Protein AF-A0A239F748-F1 (afdb_monomer_lite)

pLDDT: mean 89.43, std 14.62, range [43.75, 98.31]

Sequence (61 aa):
MDALNNIKLMDKSKLLQIFDYLNERLKENQLQLEITIYDGSIMTMVYDNRPATKDIDCVFS

Secondary structure (DSSP, 8-state):
--SSTT---B-HHHHHHHHHHHHHHHHHTT----EEE-HHHHHHHTS--SS-BS---EEE-

Foldseek 3Di:
DPPPPPLPWDAQVNVVVVVVVVVVVCVVVVHDKDKDWDDPNCCRHPVVNHGTDSDTDIDID

Organism: NCBI:txid312168

Structure (mmCIF, N/CA/C/O backbone):
data_AF-A0A239F748-F1
#
_entry.id   AF-A0A239F748-F1
#
loop_
_atom_site.group_PDB
_atom_site.id
_atom_site.type_symbol
_atom_site.label_atom_id
_atom_site.label_alt_id
_atom_site.label_comp_id
_atom_site.label_asym_id
_atom_site.label_entity_id
_atom_site.label_seq_id
_atom_site.pdbx_PDB_ins_code
_atom_site.Cartn_x
_atom_site.Cartn_y
_atom_site.Cartn_z
_atom_site.occupancy
_atom_site.B_iso_or_equiv
_atom_site.auth_seq_id
_atom_site.auth_comp_id
_atom_site.auth_asym_id
_atom_site.auth_atom_id
_atom_site.pdbx_PDB_model_num
ATOM 1 N N . MET A 1 1 ? 17.506 26.059 -2.784 1.00 49.44 1 MET A N 1
ATOM 2 C CA . MET A 1 1 ? 17.487 24.693 -3.356 1.00 49.44 1 MET A CA 1
ATOM 3 C C . MET A 1 1 ? 17.759 23.745 -2.199 1.00 49.44 1 MET A C 1
ATOM 5 O O . MET A 1 1 ? 18.503 24.177 -1.339 1.00 49.44 1 MET A O 1
ATOM 9 N N . ASP A 1 2 ? 17.100 22.580 -2.141 1.00 48.62 2 ASP A N 1
ATOM 10 C CA . ASP A 1 2 ? 17.252 21.497 -1.125 1.00 48.62 2 ASP A CA 1
ATOM 11 C C . ASP A 1 2 ? 15.997 21.104 -0.317 1.00 48.62 2 ASP A C 1
ATOM 13 O O . ASP A 1 2 ? 16.101 20.462 0.720 1.00 48.62 2 ASP A O 1
ATOM 17 N N . ALA A 1 3 ? 14.785 21.365 -0.824 1.00 43.75 3 ALA A N 1
ATOM 18 C CA . ALA A 1 3 ? 13.588 20.641 -0.356 1.00 43.75 3 ALA A CA 1
ATOM 19 C C . ALA A 1 3 ? 13.358 19.304 -1.103 1.00 43.75 3 ALA A C 1
ATOM 21 O O . ALA A 1 3 ? 12.586 18.466 -0.649 1.00 43.75 3 ALA A O 1
ATOM 22 N N . LEU A 1 4 ? 14.035 19.081 -2.243 1.00 44.59 4 LEU A N 1
ATOM 23 C CA . LEU A 1 4 ? 13.847 17.897 -3.100 1.00 44.59 4 LEU A CA 1
ATOM 24 C C . LEU A 1 4 ? 14.797 16.721 -2.801 1.00 44.59 4 LEU A C 1
ATOM 26 O O . LEU A 1 4 ? 14.540 15.610 -3.260 1.00 44.59 4 LEU A O 1
ATOM 30 N N . ASN A 1 5 ? 15.876 16.938 -2.043 1.00 47.72 5 ASN A N 1
ATOM 31 C CA . ASN A 1 5 ? 16.974 15.966 -1.913 1.00 47.72 5 ASN A CA 1
ATOM 32 C C . ASN A 1 5 ? 16.741 14.854 -0.872 1.00 47.72 5 ASN A C 1
ATOM 34 O O . ASN A 1 5 ? 17.611 14.012 -0.685 1.00 47.72 5 ASN A O 1
ATOM 38 N N . ASN A 1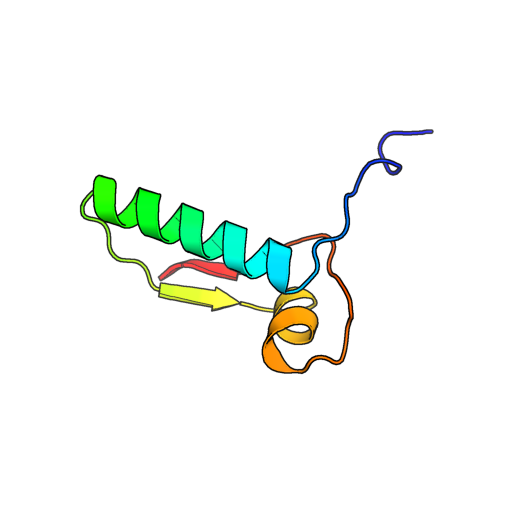 6 ? 15.563 14.801 -0.240 1.00 55.16 6 ASN A N 1
ATOM 39 C CA . ASN A 1 6 ? 15.206 13.763 0.738 1.00 55.16 6 ASN A CA 1
ATOM 40 C C . ASN A 1 6 ? 13.939 12.972 0.375 1.00 55.16 6 ASN A C 1
ATOM 42 O O . ASN A 1 6 ? 13.342 12.335 1.244 1.00 55.16 6 ASN A O 1
ATOM 46 N N . ILE A 1 7 ? 13.516 12.965 -0.896 1.00 60.84 7 ILE A N 1
ATOM 47 C CA . ILE A 1 7 ? 12.452 12.048 -1.327 1.00 60.84 7 ILE A CA 1
ATOM 48 C C . ILE A 1 7 ? 13.044 10.636 -1.372 1.00 60.84 7 ILE A C 1
ATOM 50 O O . ILE A 1 7 ? 13.605 10.205 -2.382 1.00 60.84 7 ILE A O 1
ATOM 54 N N . LYS A 1 8 ? 12.969 9.933 -0.240 1.00 80.56 8 LYS A N 1
ATOM 55 C CA . LYS A 1 8 ? 13.423 8.551 -0.112 1.00 80.56 8 LYS A CA 1
ATOM 56 C C . LYS A 1 8 ? 12.514 7.672 -0.965 1.00 80.56 8 LYS A C 1
ATOM 58 O O . LYS A 1 8 ? 11.355 7.461 -0.625 1.00 80.56 8 LYS A O 1
ATOM 63 N N . LEU A 1 9 ? 13.052 7.198 -2.086 1.00 91.56 9 LEU A N 1
ATOM 64 C CA . LEU A 1 9 ? 12.383 6.235 -2.952 1.00 91.56 9 LEU A CA 1
ATOM 65 C C . LEU A 1 9 ? 11.988 4.988 -2.147 1.00 91.56 9 LEU A C 1
ATOM 67 O O . LEU A 1 9 ? 12.746 4.521 -1.294 1.00 91.56 9 LEU A O 1
ATOM 71 N N . MET A 1 10 ? 10.802 4.465 -2.430 1.00 94.94 10 MET A N 1
ATOM 72 C CA . MET A 1 10 ? 10.228 3.285 -1.797 1.00 94.94 10 MET A CA 1
ATOM 73 C C . MET A 1 10 ? 10.219 2.137 -2.799 1.00 94.94 10 MET A C 1
ATOM 75 O O . MET A 1 10 ? 9.560 2.220 -3.836 1.00 94.94 10 MET A O 1
ATOM 79 N N . ASP A 1 11 ? 10.963 1.081 -2.489 1.00 94.75 11 ASP A N 1
ATOM 80 C CA . ASP A 1 11 ? 10.893 -0.188 -3.208 1.00 94.75 11 ASP A CA 1
ATOM 81 C C . ASP A 1 11 ? 9.699 -1.034 -2.729 1.00 94.75 11 ASP A C 1
ATOM 83 O O . ASP A 1 11 ? 8.983 -0.681 -1.785 1.00 94.75 11 ASP A O 1
ATOM 87 N N . LYS A 1 12 ? 9.487 -2.184 -3.374 1.00 95.12 12 LYS A N 1
ATOM 88 C CA . LYS A 1 12 ? 8.413 -3.128 -3.036 1.00 95.12 12 LYS A CA 1
ATOM 89 C C . LYS A 1 12 ? 8.431 -3.564 -1.568 1.00 95.12 12 LYS A C 1
ATOM 91 O O . LYS A 1 12 ? 7.373 -3.647 -0.952 1.00 95.12 12 LYS A O 1
ATOM 96 N N . SER A 1 13 ? 9.612 -3.802 -0.994 1.00 95.50 13 SER A N 1
ATOM 97 C CA . SER A 1 13 ? 9.750 -4.199 0.413 1.00 95.50 13 SER A CA 1
ATOM 98 C C . SER A 1 13 ? 9.262 -3.090 1.342 1.00 95.50 13 SER A C 1
ATOM 100 O O . SER A 1 13 ? 8.474 -3.333 2.259 1.00 95.50 13 SER A O 1
ATOM 102 N N . LYS A 1 14 ? 9.656 -1.843 1.066 1.00 95.75 14 LYS A N 1
ATOM 103 C CA . LYS A 1 14 ? 9.224 -0.697 1.859 1.00 95.75 14 LYS A CA 1
ATOM 104 C C . LYS A 1 14 ? 7.723 -0.437 1.738 1.00 95.75 14 LYS A C 1
ATOM 106 O O . LYS A 1 14 ? 7.102 -0.106 2.745 1.00 95.75 14 LYS A O 1
ATOM 111 N N . LEU A 1 15 ? 7.147 -0.602 0.546 1.00 95.38 15 LEU A N 1
ATOM 112 C CA . LEU A 1 15 ? 5.703 -0.472 0.323 1.00 95.38 15 LEU A CA 1
ATOM 113 C C . LEU A 1 15 ? 4.912 -1.521 1.118 1.00 95.38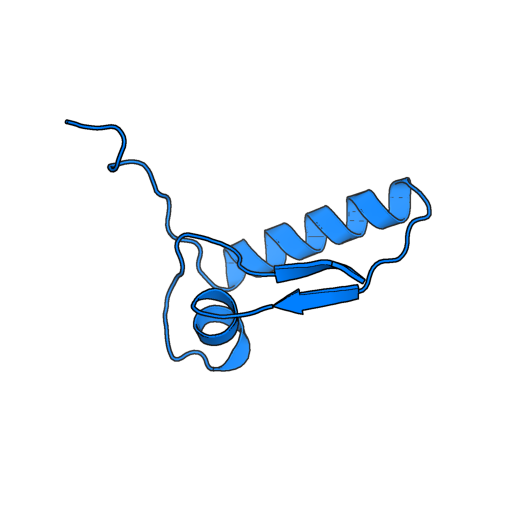 15 LEU A C 1
ATOM 115 O O . LEU A 1 15 ? 3.957 -1.163 1.800 1.00 95.38 15 LEU A O 1
ATOM 119 N N . LEU A 1 16 ? 5.341 -2.788 1.112 1.00 95.94 16 LEU A N 1
ATOM 120 C CA . LEU A 1 16 ? 4.693 -3.845 1.901 1.00 95.94 16 LEU A CA 1
ATOM 121 C C . LEU A 1 16 ? 4.727 -3.544 3.404 1.00 95.94 16 LEU A C 1
ATOM 123 O O . LEU A 1 16 ? 3.692 -3.622 4.053 1.00 95.94 16 LEU A O 1
ATOM 127 N N . GLN A 1 17 ? 5.862 -3.074 3.934 1.00 97.25 17 GLN A N 1
ATOM 128 C CA . GLN A 1 17 ? 5.957 -2.655 5.340 1.00 97.25 17 GLN A CA 1
ATOM 129 C C . GLN A 1 17 ? 4.974 -1.530 5.701 1.00 97.25 17 GLN A C 1
ATOM 131 O O . GLN A 1 17 ? 4.485 -1.474 6.827 1.00 97.25 17 GLN A O 1
ATOM 136 N N . ILE A 1 18 ? 4.704 -0.608 4.771 1.00 95.81 18 ILE A N 1
ATOM 137 C CA . ILE A 1 18 ? 3.732 0.472 4.984 1.00 95.81 18 ILE A CA 1
ATOM 138 C C . ILE A 1 18 ? 2.313 -0.100 5.066 1.00 95.81 18 ILE A C 1
ATOM 140 O O . ILE A 1 18 ? 1.563 0.280 5.966 1.00 95.81 18 ILE A O 1
ATOM 144 N N . PHE A 1 19 ? 1.948 -1.021 4.171 1.00 95.50 19 PHE A N 1
ATOM 145 C CA . PHE A 1 19 ? 0.625 -1.648 4.193 1.00 95.50 19 PHE A CA 1
ATOM 146 C C . PHE A 1 19 ? 0.429 -2.582 5.388 1.00 95.50 19 PHE A C 1
ATOM 148 O O . PHE A 1 19 ? -0.657 -2.588 5.963 1.00 95.50 19 PHE A O 1
ATOM 155 N N . ASP A 1 20 ? 1.469 -3.298 5.815 1.00 97.25 20 ASP A N 1
ATOM 156 C CA . ASP A 1 20 ? 1.435 -4.110 7.034 1.00 97.25 20 ASP A CA 1
ATOM 157 C C . ASP A 1 20 ? 1.162 -3.237 8.261 1.00 97.25 20 ASP A C 1
ATOM 159 O O . ASP A 1 20 ? 0.232 -3.512 9.020 1.00 97.25 20 ASP A O 1
ATOM 163 N N . TYR A 1 21 ? 1.894 -2.126 8.401 1.00 97.56 21 TYR A N 1
ATOM 164 C CA . TYR A 1 21 ? 1.664 -1.170 9.482 1.00 97.56 21 TYR A CA 1
ATOM 165 C C . TYR A 1 21 ? 0.247 -0.585 9.437 1.00 97.56 21 TYR A C 1
ATOM 167 O O . TYR A 1 21 ? -0.440 -0.537 10.456 1.00 97.56 21 TYR A O 1
ATOM 175 N N . LEU A 1 22 ? -0.229 -0.165 8.260 1.00 96.38 22 LEU A N 1
ATOM 176 C CA . LEU A 1 22 ? -1.591 0.349 8.106 1.00 96.38 22 LEU A CA 1
ATOM 177 C C . LEU A 1 22 ? -2.634 -0.695 8.532 1.00 96.38 22 LEU A C 1
ATOM 179 O O . LEU A 1 22 ? -3.573 -0.364 9.254 1.00 96.38 22 LEU A O 1
ATOM 183 N N . ASN A 1 23 ? -2.445 -1.955 8.146 1.00 96.81 23 ASN A N 1
ATOM 184 C CA . ASN A 1 23 ? -3.329 -3.056 8.513 1.00 96.81 23 ASN A CA 1
ATOM 185 C C . ASN A 1 23 ? -3.334 -3.324 10.028 1.00 96.81 23 ASN A C 1
ATOM 187 O O . ASN A 1 23 ? -4.393 -3.560 10.607 1.00 96.81 23 ASN A O 1
ATOM 191 N N . GLU A 1 24 ? -2.182 -3.253 10.700 1.00 98.25 24 GLU A N 1
ATOM 192 C CA . GLU A 1 24 ? -2.106 -3.336 12.166 1.00 98.25 24 GLU A CA 1
ATOM 193 C C . GLU A 1 24 ? -2.906 -2.211 12.830 1.00 98.25 24 GLU A C 1
ATOM 195 O O . GLU A 1 24 ? -3.744 -2.475 13.696 1.00 98.25 24 GLU A O 1
ATOM 200 N N . ARG A 1 25 ? -2.733 -0.966 12.366 1.00 97.94 25 ARG A N 1
ATOM 201 C CA . ARG A 1 25 ? -3.492 0.185 12.876 1.00 97.94 25 ARG A CA 1
ATOM 202 C C . ARG A 1 25 ? -4.995 0.020 12.655 1.00 97.94 25 ARG A C 1
ATOM 204 O O . ARG A 1 25 ? -5.766 0.340 13.555 1.00 97.94 25 ARG A O 1
ATOM 211 N N . LEU A 1 26 ? -5.430 -0.492 11.505 1.00 97.31 26 LEU A N 1
ATOM 212 C CA . LEU A 1 26 ? -6.849 -0.751 11.239 1.00 97.31 26 LEU A CA 1
ATOM 213 C C . LEU A 1 26 ? -7.419 -1.806 12.200 1.00 97.31 26 LEU A C 1
ATOM 215 O O . LEU A 1 26 ? -8.465 -1.570 12.805 1.00 97.31 26 LEU A O 1
ATOM 219 N N . LYS A 1 27 ? -6.693 -2.908 12.434 1.00 97.50 27 LYS A N 1
ATOM 220 C CA . LYS A 1 27 ? -7.090 -3.961 13.387 1.00 97.50 27 LYS A CA 1
ATOM 221 C C . LYS A 1 27 ? -7.229 -3.441 14.815 1.00 97.50 27 LYS A C 1
ATOM 223 O O . LYS A 1 27 ? -8.233 -3.727 15.462 1.00 97.50 27 LYS A O 1
ATOM 228 N N . GLU A 1 28 ? -6.264 -2.659 15.297 1.00 98.31 28 GLU A N 1
ATOM 229 C CA . GLU A 1 28 ? -6.315 -2.050 16.637 1.00 98.31 28 GLU A CA 1
ATOM 230 C C . GLU A 1 28 ? -7.547 -1.157 16.832 1.00 98.31 28 GLU A C 1
ATOM 232 O O . GLU A 1 28 ? -8.078 -1.062 17.936 1.00 98.31 28 GLU A O 1
ATOM 237 N N . ASN A 1 29 ? -8.018 -0.525 15.754 1.00 97.75 29 ASN A N 1
ATOM 238 C CA . ASN A 1 29 ? -9.175 0.368 15.768 1.00 97.75 29 ASN A CA 1
ATOM 239 C C . ASN A 1 29 ? -10.483 -0.327 15.356 1.00 97.75 29 ASN A C 1
ATOM 241 O O . ASN A 1 29 ? -11.503 0.345 15.237 1.00 97.75 29 ASN A O 1
ATOM 245 N N . GLN A 1 30 ? -10.474 -1.653 15.160 1.00 97.75 30 GLN A N 1
ATOM 246 C CA . GLN A 1 30 ? -11.633 -2.435 14.704 1.00 97.75 30 GLN A CA 1
ATOM 247 C C . GLN A 1 30 ? -12.227 -1.904 13.386 1.00 97.75 30 GLN A C 1
ATOM 249 O O . GLN A 1 30 ? -13.437 -1.939 13.170 1.00 97.75 30 GLN A O 1
ATOM 254 N N . LEU A 1 31 ? -11.362 -1.399 12.506 1.00 96.62 31 LEU A N 1
ATOM 255 C CA . LEU A 1 31 ? -11.723 -0.905 11.184 1.00 96.62 31 LEU A CA 1
ATOM 256 C C . LEU A 1 31 ? -11.337 -1.928 10.115 1.00 96.62 31 LEU A C 1
ATOM 258 O O . LEU A 1 31 ? -10.317 -2.609 10.216 1.0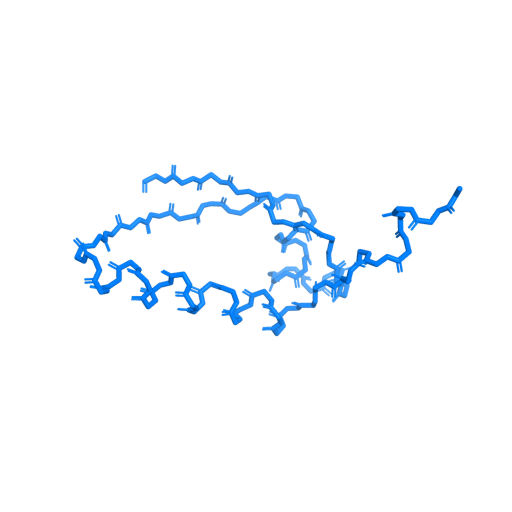0 96.62 31 LEU A O 1
ATOM 262 N N . GLN A 1 32 ? -12.145 -1.985 9.062 1.00 94.81 32 GLN A N 1
ATOM 263 C CA . GLN A 1 32 ? -11.841 -2.687 7.822 1.00 94.81 32 GLN A CA 1
ATOM 264 C C . GLN A 1 32 ? -11.899 -1.677 6.683 1.00 94.81 32 GLN A C 1
ATOM 266 O O . GLN A 1 32 ? -12.762 -0.802 6.681 1.00 94.81 32 GLN A O 1
ATOM 271 N N . LEU A 1 33 ? -10.964 -1.791 5.745 1.00 93.06 33 LEU A N 1
ATOM 272 C CA . LEU A 1 33 ? -10.844 -0.873 4.626 1.00 93.06 33 LEU A CA 1
ATOM 273 C C . LEU A 1 33 ? -10.279 -1.611 3.413 1.00 93.06 33 LEU A C 1
ATOM 275 O O . LEU A 1 33 ? -9.420 -2.483 3.567 1.00 93.06 33 LEU A O 1
ATOM 279 N N . GLU A 1 34 ? -10.752 -1.259 2.224 1.00 95.19 34 GLU A N 1
ATOM 280 C CA . GLU A 1 34 ? -10.203 -1.722 0.952 1.00 95.19 34 GLU A CA 1
ATOM 281 C C . GLU A 1 34 ? -9.341 -0.618 0.325 1.00 95.19 34 GLU A C 1
ATOM 283 O O . GLU A 1 34 ? -9.698 0.559 0.343 1.00 95.19 34 GLU A O 1
ATOM 288 N N . ILE A 1 35 ? -8.174 -0.987 -0.211 1.00 94.06 35 ILE A N 1
ATOM 289 C CA . ILE A 1 35 ? -7.239 -0.046 -0.837 1.00 94.06 35 ILE A CA 1
ATOM 290 C C . ILE A 1 35 ? -7.075 -0.428 -2.301 1.00 94.06 35 ILE A C 1
ATOM 292 O O . ILE A 1 35 ? -6.596 -1.519 -2.609 1.00 94.06 35 ILE A O 1
ATOM 296 N N . THR A 1 36 ? -7.391 0.500 -3.199 1.00 95.81 36 THR A N 1
ATOM 297 C CA . THR A 1 36 ? -7.044 0.385 -4.621 1.00 95.81 36 THR A CA 1
ATOM 298 C C . THR A 1 36 ? -5.828 1.255 -4.918 1.00 95.81 36 THR A C 1
ATOM 300 O O . THR A 1 36 ? -5.842 2.447 -4.620 1.00 95.81 36 THR A O 1
ATOM 303 N N . ILE A 1 37 ? -4.771 0.665 -5.485 1.00 95.25 37 ILE A N 1
ATOM 304 C CA . ILE A 1 3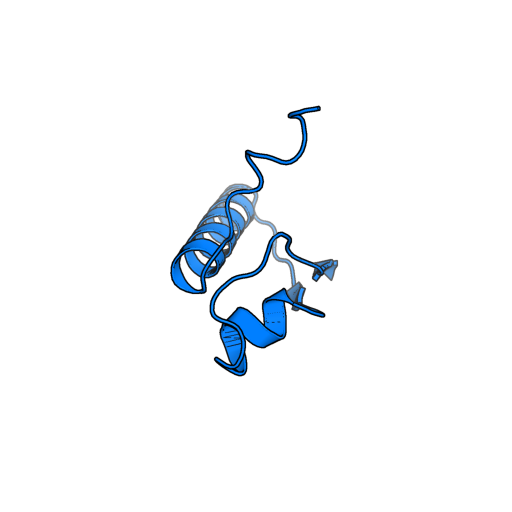7 ? -3.479 1.320 -5.757 1.00 95.25 37 ILE A CA 1
ATOM 305 C C . ILE A 1 37 ? -3.356 1.657 -7.250 1.00 95.25 37 ILE A C 1
ATOM 307 O O . ILE A 1 37 ? -3.685 0.827 -8.099 1.00 95.25 37 ILE A O 1
ATOM 311 N N . TYR A 1 38 ? -2.819 2.837 -7.564 1.00 95.38 38 TYR A N 1
ATOM 312 C CA . TYR A 1 38 ? -2.669 3.376 -8.916 1.00 95.38 38 TYR A CA 1
ATOM 313 C C . TYR A 1 38 ? -1.204 3.728 -9.259 1.00 95.38 38 TYR A C 1
ATOM 315 O O . TYR A 1 38 ? -0.284 3.565 -8.453 1.00 95.38 38 TYR A O 1
ATOM 323 N N . ASP A 1 39 ? -0.995 4.155 -10.507 1.00 94.69 39 ASP A N 1
ATOM 324 C C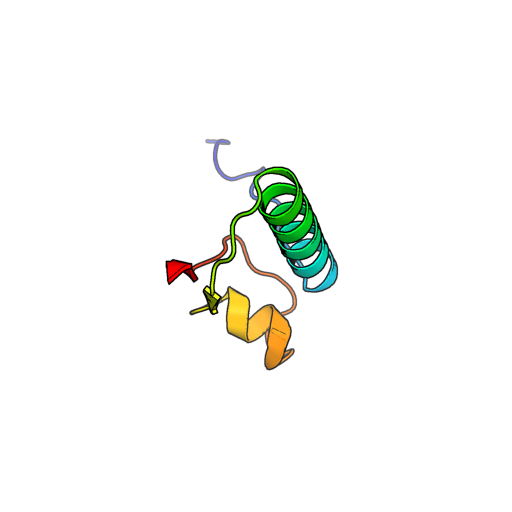A . ASP A 1 39 ? 0.219 4.789 -11.039 1.00 94.69 39 ASP A CA 1
ATOM 325 C C . ASP A 1 39 ? 1.560 4.110 -10.689 1.00 94.69 39 ASP A C 1
ATOM 327 O O . ASP A 1 39 ? 1.775 2.917 -10.926 1.00 94.69 39 ASP A O 1
ATOM 331 N N . GLY A 1 40 ? 2.543 4.875 -10.205 1.00 92.44 40 GLY A N 1
ATOM 332 C CA . GLY A 1 40 ? 3.909 4.391 -10.001 1.00 92.44 40 GLY A CA 1
ATOM 333 C C . GLY A 1 40 ? 4.001 3.254 -8.984 1.00 92.44 40 GLY A C 1
ATOM 334 O O . GLY A 1 40 ? 4.909 2.418 -9.062 1.00 92.44 40 GLY A O 1
ATOM 335 N N . SER A 1 41 ? 3.052 3.200 -8.056 1.00 93.19 41 SER A N 1
ATOM 336 C CA . SER A 1 41 ? 3.010 2.251 -6.951 1.00 93.19 41 SER A CA 1
ATOM 337 C C . SER A 1 41 ? 2.590 0.859 -7.431 1.00 93.19 41 SER A C 1
ATOM 339 O O . SER A 1 41 ? 3.263 -0.116 -7.090 1.00 93.19 41 SER A O 1
ATOM 341 N N . ILE A 1 42 ? 1.586 0.747 -8.317 1.00 94.81 42 ILE A N 1
ATOM 342 C CA . ILE A 1 42 ? 1.200 -0.554 -8.899 1.00 94.81 42 ILE A CA 1
ATOM 343 C C . ILE A 1 42 ? 2.304 -1.116 -9.807 1.00 94.81 42 ILE A C 1
ATOM 345 O O . ILE A 1 42 ? 2.604 -2.313 -9.765 1.00 94.81 42 ILE A O 1
ATOM 349 N N . MET A 1 43 ? 2.991 -0.242 -10.552 1.00 95.56 43 MET A N 1
ATOM 350 C CA . MET A 1 43 ? 4.124 -0.626 -11.404 1.00 95.56 43 MET A CA 1
ATOM 351 C C . MET A 1 43 ? 5.320 -1.152 -10.602 1.00 95.56 43 MET A C 1
ATOM 353 O O . MET A 1 43 ? 6.070 -1.989 -11.106 1.00 95.56 43 MET A O 1
ATOM 357 N N . THR A 1 44 ? 5.483 -0.675 -9.365 1.00 94.44 44 THR A N 1
ATOM 358 C CA . THR A 1 44 ? 6.549 -1.107 -8.447 1.00 94.44 44 THR A CA 1
ATOM 359 C C . THR A 1 44 ? 6.194 -2.407 -7.721 1.00 94.44 44 THR A C 1
ATOM 361 O O . THR A 1 44 ? 7.068 -3.230 -7.472 1.00 94.44 44 THR A O 1
ATOM 364 N N . MET A 1 45 ? 4.923 -2.614 -7.365 1.00 92.88 45 MET A N 1
ATOM 365 C CA . MET A 1 45 ? 4.518 -3.756 -6.536 1.00 92.88 45 MET A CA 1
ATOM 366 C C . MET A 1 45 ? 4.140 -5.012 -7.317 1.00 92.88 45 MET A C 1
ATOM 368 O O . MET A 1 45 ? 4.451 -6.116 -6.868 1.00 92.88 45 MET A O 1
ATOM 372 N N . VAL A 1 46 ? 3.421 -4.858 -8.429 1.00 92.94 46 VAL A N 1
ATOM 373 C CA . VAL A 1 46 ? 2.769 -5.984 -9.120 1.00 92.94 46 VAL A CA 1
ATOM 374 C C . VAL A 1 46 ? 3.464 -6.310 -10.429 1.00 92.94 46 VAL A C 1
ATOM 376 O O . VAL A 1 46 ? 3.727 -7.475 -10.704 1.00 92.94 46 VAL A O 1
ATOM 379 N N . TYR A 1 47 ? 3.786 -5.291 -11.223 1.00 92.00 47 TYR A N 1
ATOM 380 C CA . TYR A 1 47 ? 4.392 -5.502 -12.537 1.00 92.00 47 TYR A CA 1
ATOM 381 C C . TYR A 1 47 ? 5.914 -5.674 -12.497 1.00 92.00 47 TYR A C 1
ATOM 383 O O . TYR A 1 47 ? 6.493 -5.982 -13.535 1.00 92.00 47 TYR A O 1
ATOM 391 N N . ASP A 1 48 ? 6.557 -5.433 -11.343 1.00 84.00 48 ASP A N 1
ATOM 392 C CA . ASP A 1 48 ? 8.018 -5.469 -11.141 1.00 84.00 48 ASP A CA 1
ATOM 393 C C . ASP A 1 48 ? 8.809 -4.729 -12.255 1.00 84.00 48 ASP A C 1
ATOM 395 O O . ASP A 1 48 ? 9.965 -5.028 -12.546 1.00 84.00 48 ASP A O 1
ATOM 399 N N . ASN A 1 49 ? 8.176 -3.732 -12.888 1.00 89.00 49 ASN A N 1
ATOM 400 C CA . ASN A 1 49 ? 8.699 -3.001 -14.050 1.00 89.00 49 ASN A CA 1
ATOM 401 C C . ASN A 1 49 ? 9.352 -1.669 -13.637 1.00 89.00 49 ASN A C 1
ATOM 403 O O . ASN A 1 49 ? 10.015 -1.000 -14.429 1.00 89.00 49 ASN A O 1
ATOM 407 N N . ARG A 1 50 ? 9.159 -1.265 -12.376 1.00 90.50 50 ARG A N 1
ATOM 408 C CA . ARG A 1 50 ? 9.789 -0.093 -11.768 1.00 90.50 50 ARG A CA 1
ATOM 409 C C . ARG A 1 50 ? 10.404 -0.493 -10.422 1.00 90.50 50 ARG A C 1
ATOM 411 O O . ARG A 1 50 ? 9.699 -1.063 -9.601 1.00 90.50 50 ARG A O 1
ATOM 418 N N . PRO A 1 51 ? 11.684 -0.181 -10.150 1.00 92.62 51 PRO A N 1
ATOM 419 C CA . PRO A 1 51 ? 12.344 -0.637 -8.924 1.00 92.62 51 PRO A CA 1
ATOM 420 C C . PRO A 1 51 ? 11.873 0.104 -7.664 1.00 92.62 51 PRO A C 1
ATOM 422 O O . PRO A 1 51 ? 11.933 -0.453 -6.572 1.00 92.62 51 PRO A O 1
ATOM 425 N N . ALA A 1 52 ? 11.433 1.361 -7.801 1.00 95.44 52 ALA A N 1
ATOM 426 C CA . ALA A 1 52 ? 10.948 2.166 -6.686 1.00 95.44 52 ALA A CA 1
ATOM 427 C C . ALA A 1 52 ? 10.059 3.340 -7.135 1.00 95.44 52 ALA A C 1
ATOM 429 O O . ALA A 1 52 ? 10.223 3.881 -8.238 1.00 95.44 52 ALA A O 1
ATOM 430 N N . THR A 1 53 ? 9.181 3.790 -6.239 1.00 94.81 53 THR A N 1
ATOM 431 C CA . THR A 1 53 ? 8.295 4.953 -6.408 1.00 94.81 53 THR A CA 1
ATOM 432 C C . THR A 1 53 ? 8.540 6.017 -5.331 1.00 94.81 53 THR A C 1
ATOM 434 O O . THR A 1 53 ? 9.192 5.752 -4.323 1.00 94.81 53 THR A O 1
ATOM 437 N N . LYS A 1 54 ? 8.073 7.247 -5.555 1.00 94.56 54 LYS A N 1
ATOM 438 C CA . LYS A 1 54 ? 8.223 8.367 -4.605 1.00 94.56 54 LYS A CA 1
ATOM 439 C C . LYS A 1 54 ? 7.034 8.491 -3.650 1.00 94.56 54 LYS A C 1
ATOM 441 O O . LYS A 1 54 ? 7.193 9.009 -2.551 1.00 94.56 54 LYS A O 1
ATOM 446 N N . ASP A 1 55 ? 5.885 8.004 -4.084 1.00 94.44 55 ASP A N 1
ATOM 447 C CA . ASP A 1 55 ? 4.555 8.218 -3.531 1.00 94.44 55 ASP A CA 1
ATOM 448 C C . ASP A 1 55 ? 3.688 6.954 -3.669 1.00 94.44 55 ASP A C 1
ATOM 450 O O . ASP A 1 55 ? 4.036 5.990 -4.367 1.00 94.44 55 ASP A O 1
ATOM 454 N N . ILE A 1 56 ? 2.576 6.950 -2.929 1.00 95.00 56 ILE A N 1
ATOM 455 C CA . ILE A 1 56 ? 1.536 5.920 -2.979 1.00 95.00 56 ILE A CA 1
ATOM 456 C C . ILE A 1 56 ? 0.235 6.582 -3.421 1.00 95.00 56 ILE A C 1
ATOM 458 O O . ILE A 1 56 ? -0.442 7.210 -2.608 1.00 95.00 56 ILE A O 1
ATOM 462 N N . ASP A 1 57 ? -0.114 6.414 -4.691 1.00 95.12 57 ASP A N 1
ATOM 463 C CA . ASP A 1 57 ? -1.393 6.872 -5.228 1.00 95.12 57 ASP A CA 1
ATOM 464 C C . ASP A 1 57 ? -2.447 5.793 -4.972 1.00 95.12 57 ASP A C 1
ATOM 466 O O . ASP A 1 57 ? -2.348 4.674 -5.483 1.00 95.12 57 ASP A O 1
ATOM 470 N N . CYS A 1 58 ? -3.437 6.085 -4.127 1.00 95.56 58 CYS A N 1
ATOM 471 C CA . CYS A 1 58 ? -4.463 5.111 -3.766 1.00 95.56 58 CYS A CA 1
ATOM 472 C C . CYS A 1 58 ? -5.812 5.743 -3.410 1.00 95.56 58 CYS A C 1
ATOM 474 O O . CYS A 1 58 ? -5.901 6.921 -3.063 1.00 95.56 58 CYS A O 1
ATOM 476 N N . VAL A 1 59 ? -6.861 4.925 -3.491 1.00 96.25 59 VAL A N 1
ATOM 477 C CA . 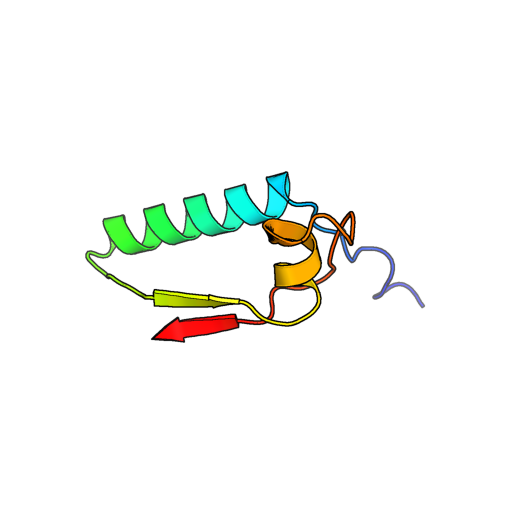VAL A 1 59 ? -8.214 5.239 -3.026 1.00 96.25 59 VAL A CA 1
ATOM 478 C C . VAL A 1 59 ? -8.616 4.226 -1.962 1.00 96.25 59 VAL A C 1
ATOM 480 O O . VAL A 1 59 ? -8.361 3.029 -2.104 1.00 96.25 59 VAL A O 1
ATOM 483 N N . PHE A 1 60 ? -9.248 4.732 -0.907 1.00 93.88 60 PHE A N 1
ATOM 484 C CA . PHE A 1 60 ? -9.827 3.945 0.173 1.00 93.88 60 PHE A CA 1
ATOM 485 C C . PHE A 1 60 ? -11.326 3.724 -0.062 1.00 93.88 60 PHE A C 1
ATOM 487 O O . PHE A 1 60 ? -12.017 4.644 -0.507 1.00 93.88 60 PHE A O 1
ATOM 494 N N . SER A 1 61 ? -11.830 2.524 0.227 1.00 89.69 61 SER A N 1
ATOM 495 C CA . SER A 1 61 ? -13.252 2.144 0.151 1.00 89.69 61 SER A CA 1
ATOM 496 C C . SER A 1 61 ? -13.707 1.399 1.400 1.00 89.69 61 SER A C 1
ATOM 498 O O . SER A 1 61 ? -12.875 0.676 1.999 1.00 89.69 61 SER A O 1
#

Radius of gyration: 13.32 Å; chains: 1; bounding box: 31×31×31 Å